Protein AF-A0A424Z0J9-F1 (afdb_monomer)

InterPro domains:
  IPR026428 VPXXXP-CTERM protein-sorting domain [PF26597] (52-76)

Radius of gyration: 27.87 Å; Cα contacts (8 Å, |Δi|>4): 55; chains: 1; bounding box: 55×18×76 Å

Secondary structure (DSSP, 8-state):
--PPPTT---------PPPBEEEEEEEEEEEEETTEEEEEEEEEEEEE--------HHHHHHHHHHHHHHHHHH--

Organism: NCBI:txid768733

Mean predicted aligned error: 10.68 Å

Structure (mmCIF, N/CA/C/O backbone):
data_AF-A0A424Z0J9-F1
#
_entry.id   AF-A0A424Z0J9-F1
#
loop_
_atom_site.group_PDB
_atom_site.id
_atom_site.type_symbol
_atom_site.label_atom_id
_atom_site.label_alt_id
_atom_site.label_comp_id
_atom_site.label_asym_id
_atom_site.label_entity_id
_atom_site.label_seq_id
_atom_site.pdbx_PDB_ins_code
_atom_site.Cartn_x
_atom_site.Cartn_y
_atom_site.Cartn_z
_atom_site.occupancy
_atom_site.B_iso_or_equiv
_atom_site.auth_seq_id
_atom_site.auth_comp_id
_atom_site.auth_asym_id
_atom_site.auth_atom_id
_atom_site.pdbx_PDB_model_num
ATOM 1 N N . ILE A 1 1 ? -16.644 2.480 7.983 1.00 76.75 1 ILE A N 1
ATOM 2 C CA . ILE A 1 1 ? -16.894 1.212 8.716 1.00 76.75 1 ILE A CA 1
ATOM 3 C C . ILE A 1 1 ? -17.844 1.545 9.866 1.00 76.75 1 ILE A C 1
ATOM 5 O O . ILE A 1 1 ? -17.762 2.663 10.359 1.00 76.75 1 ILE A O 1
ATOM 9 N N . GLY A 1 2 ? -18.792 0.668 10.210 1.00 84.38 2 GLY A N 1
ATOM 10 C CA . GLY A 1 2 ? -19.736 0.879 11.322 1.00 84.38 2 GLY A CA 1
ATOM 11 C C . GLY A 1 2 ? -19.293 0.197 12.623 1.00 84.38 2 GLY A C 1
ATOM 12 O O . GLY A 1 2 ? -18.156 -0.255 12.726 1.00 84.38 2 GLY A O 1
ATOM 13 N N . ASN A 1 3 ? -20.205 0.082 13.594 1.00 91.75 3 ASN A N 1
ATOM 14 C CA . ASN A 1 3 ? -19.946 -0.617 14.857 1.00 91.75 3 ASN A CA 1
ATOM 15 C C . ASN A 1 3 ? -19.679 -2.111 14.630 1.00 91.75 3 ASN A C 1
ATOM 17 O O . ASN A 1 3 ? -20.452 -2.790 13.952 1.00 91.75 3 ASN A O 1
ATOM 21 N N . LEU A 1 4 ? -18.621 -2.625 15.254 1.00 93.12 4 LEU A N 1
ATOM 22 C CA . LEU A 1 4 ? -18.289 -4.046 15.271 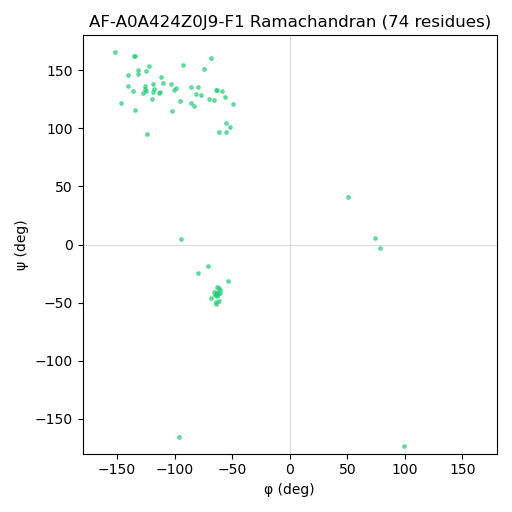1.00 93.12 4 LEU A CA 1
ATOM 23 C C . LEU A 1 4 ? -18.665 -4.649 16.626 1.00 93.12 4 LEU A C 1
ATOM 25 O O . LEU A 1 4 ? -18.445 -4.043 17.673 1.00 93.12 4 LEU A O 1
ATOM 29 N N . ALA A 1 5 ? -19.244 -5.850 16.607 1.00 93.69 5 ALA A N 1
ATOM 30 C CA . ALA A 1 5 ? -19.454 -6.625 17.826 1.00 93.69 5 ALA A CA 1
ATOM 31 C C . ALA A 1 5 ? -18.107 -7.094 18.406 1.00 93.69 5 ALA A C 1
ATOM 33 O O . ALA A 1 5 ? -17.102 -7.164 17.697 1.00 93.69 5 ALA A O 1
ATOM 34 N N . SER A 1 6 ? -18.085 -7.459 19.690 1.00 91.38 6 SER A N 1
ATOM 35 C CA . SER A 1 6 ? -16.875 -7.996 20.324 1.00 91.38 6 SER A CA 1
ATOM 36 C C . SER A 1 6 ? -16.361 -9.229 19.568 1.00 91.38 6 SER A C 1
ATOM 38 O O . SER A 1 6 ? -17.121 -10.161 19.306 1.00 91.38 6 SER A O 1
ATOM 40 N N . GLY A 1 7 ? -15.080 -9.208 19.187 1.00 93.31 7 GLY A N 1
ATOM 41 C CA . GLY A 1 7 ? -14.422 -10.275 18.424 1.00 93.31 7 GLY A CA 1
ATOM 42 C C . GLY A 1 7 ? -14.714 -10.290 16.917 1.00 93.31 7 GLY A C 1
ATOM 43 O O . GLY A 1 7 ? -14.139 -11.115 16.211 1.00 93.31 7 GLY A O 1
ATOM 44 N N . ALA A 1 8 ? -15.574 -9.404 16.406 1.00 95.00 8 ALA A N 1
ATOM 45 C CA . ALA A 1 8 ? -15.823 -9.295 14.972 1.00 95.00 8 ALA A CA 1
ATOM 46 C C . ALA A 1 8 ? -14.659 -8.602 14.248 1.00 95.00 8 ALA A C 1
ATOM 48 O O . ALA A 1 8 ? -13.986 -7.734 14.804 1.00 95.00 8 ALA A O 1
ATOM 49 N N . THR A 1 9 ? -14.461 -8.957 12.981 1.00 94.06 9 THR A N 1
ATOM 50 C CA . THR A 1 9 ? -13.442 -8.368 12.108 1.00 94.06 9 THR A CA 1
ATOM 51 C C . THR A 1 9 ? -14.081 -7.760 10.864 1.00 94.06 9 THR A C 1
ATOM 53 O O . THR A 1 9 ? -15.166 -8.159 10.436 1.00 94.06 9 THR A O 1
ATOM 56 N N . TYR A 1 10 ? -13.408 -6.768 10.286 1.00 93.12 10 TYR A N 1
ATOM 57 C CA . TYR A 1 10 ? -13.801 -6.141 9.031 1.00 93.12 10 TYR A CA 1
ATOM 58 C C . TYR A 1 10 ? -12.551 -5.857 8.203 1.00 93.12 10 TYR A C 1
ATOM 60 O O . TYR A 1 10 ? -11.562 -5.360 8.736 1.00 93.12 10 TYR A O 1
ATOM 68 N N . THR A 1 11 ? -12.602 -6.151 6.907 1.00 93.31 11 THR A N 1
ATOM 69 C CA . THR A 1 11 ? -11.486 -5.931 5.981 1.00 93.31 11 THR A CA 1
ATOM 70 C C . THR A 1 11 ? -11.857 -4.843 4.982 1.00 93.31 11 THR A C 1
ATOM 72 O O . THR A 1 11 ? -12.928 -4.886 4.378 1.00 93.31 11 THR A O 1
ATOM 75 N N . VAL A 1 12 ? -10.962 -3.871 4.804 1.00 90.69 12 VAL A N 1
ATOM 76 C CA . VAL A 1 12 ? -11.024 -2.865 3.736 1.00 90.69 12 VAL A CA 1
ATOM 77 C C . VAL A 1 12 ? -9.894 -3.151 2.757 1.00 90.69 12 VAL A C 1
ATOM 79 O O . VAL A 1 12 ? -8.784 -3.477 3.169 1.00 90.69 12 VAL A O 1
ATOM 82 N N . THR A 1 13 ? -10.176 -3.026 1.466 1.00 91.06 13 THR A N 1
ATOM 83 C CA . THR A 1 13 ? -9.172 -3.117 0.405 1.00 91.06 13 THR A CA 1
ATOM 84 C C . THR A 1 13 ? -9.260 -1.862 -0.441 1.00 91.06 13 THR A C 1
ATOM 86 O O . THR A 1 13 ? -10.359 -1.457 -0.816 1.00 91.06 13 THR A O 1
ATOM 89 N N . ASP A 1 14 ? -8.105 -1.275 -0.732 1.00 87.50 14 ASP A N 1
ATOM 90 C CA . ASP A 1 14 ? -7.957 -0.139 -1.631 1.00 87.50 14 ASP A CA 1
ATOM 91 C C . ASP A 1 14 ? -6.818 -0.420 -2.617 1.00 87.50 14 ASP A C 1
ATOM 93 O O . ASP A 1 14 ? -5.886 -1.169 -2.309 1.00 87.50 14 ASP A O 1
ATOM 97 N N . THR A 1 15 ? -6.915 0.132 -3.821 1.00 86.81 15 THR A N 1
ATOM 98 C CA . THR A 1 15 ? -5.943 -0.082 -4.898 1.00 86.81 15 THR A CA 1
ATOM 99 C C . THR A 1 15 ? -5.636 1.235 -5.580 1.00 86.81 15 THR A C 1
ATOM 101 O O . THR A 1 15 ? -6.559 1.930 -5.999 1.00 86.81 15 THR A O 1
ATOM 104 N N . ASP A 1 16 ? -4.352 1.522 -5.780 1.00 83.19 16 ASP A N 1
ATOM 105 C CA . ASP A 1 16 ? -3.895 2.719 -6.483 1.00 83.19 16 ASP A CA 1
ATOM 106 C C . ASP A 1 16 ? -2.771 2.381 -7.480 1.00 83.19 16 ASP A C 1
ATOM 108 O O . ASP A 1 16 ? -2.148 1.316 -7.416 1.00 83.19 16 ASP A O 1
ATOM 112 N N . THR A 1 17 ? -2.521 3.279 -8.431 1.00 86.12 17 THR A N 1
ATOM 113 C CA . THR A 1 17 ? -1.438 3.141 -9.409 1.00 86.12 17 THR A CA 1
ATOM 114 C C . THR A 1 17 ? -0.102 3.493 -8.762 1.00 86.12 17 THR A C 1
ATOM 116 O O . THR A 1 17 ? 0.063 4.572 -8.199 1.00 86.12 17 THR A O 1
ATOM 119 N N . ALA A 1 18 ? 0.888 2.607 -8.891 1.00 86.12 18 ALA A N 1
ATOM 120 C CA . ALA A 1 18 ? 2.238 2.870 -8.405 1.00 86.12 18 ALA A CA 1
ATOM 121 C C . ALA A 1 18 ? 2.842 4.122 -9.063 1.00 86.12 18 ALA A C 1
ATOM 123 O O . ALA A 1 18 ? 2.836 4.261 -10.289 1.00 86.12 18 ALA A O 1
ATOM 124 N N . ILE A 1 19 ? 3.414 5.009 -8.250 1.00 89.44 19 IL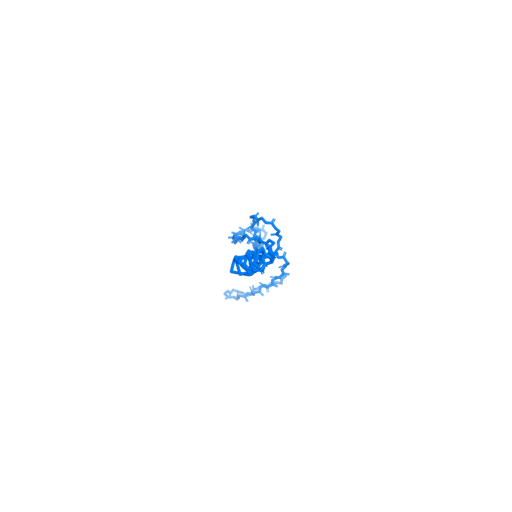E A N 1
ATOM 125 C CA . ILE A 1 19 ? 4.137 6.190 -8.729 1.00 89.44 19 ILE A CA 1
ATOM 126 C C . ILE A 1 19 ? 5.631 5.894 -8.874 1.00 89.44 19 ILE A C 1
ATOM 128 O O . ILE A 1 19 ? 6.174 5.010 -8.213 1.00 89.44 19 ILE A O 1
ATOM 132 N N . LEU A 1 20 ? 6.311 6.638 -9.749 1.00 92.25 20 LEU A N 1
ATOM 133 C CA . LEU A 1 20 ? 7.752 6.489 -9.954 1.00 92.25 20 LEU A CA 1
ATOM 134 C C . LEU A 1 20 ? 8.527 6.838 -8.673 1.00 92.25 20 LEU A C 1
ATOM 136 O O . LEU A 1 20 ? 8.319 7.904 -8.097 1.00 92.25 20 LEU A O 1
ATOM 140 N N . GLY A 1 21 ? 9.483 5.987 -8.298 1.00 93.00 21 GLY A N 1
ATOM 141 C CA . GLY A 1 21 ? 10.324 6.176 -7.115 1.00 93.00 21 GLY A CA 1
ATOM 142 C C . GLY A 1 21 ? 9.867 5.365 -5.902 1.00 93.00 21 GLY A C 1
ATOM 143 O O . GLY A 1 21 ? 8.985 4.514 -6.003 1.00 93.00 21 GLY A O 1
ATOM 144 N N . GLN A 1 22 ? 10.520 5.59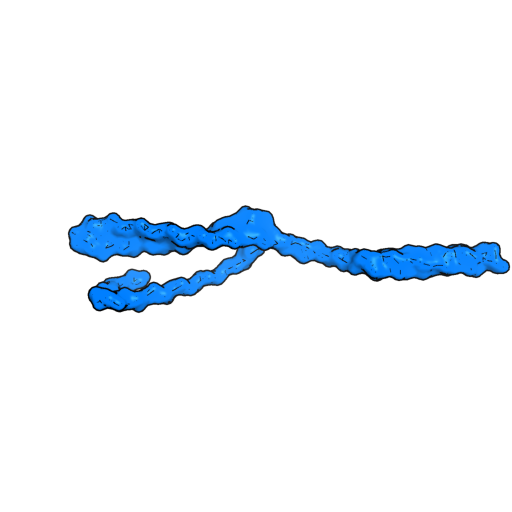7 -4.758 1.00 93.94 22 GLN A N 1
ATOM 145 C CA . GLN A 1 22 ? 10.180 4.955 -3.484 1.00 93.94 22 GLN A CA 1
ATOM 146 C C . GLN A 1 22 ? 8.981 5.648 -2.838 1.00 93.94 22 GLN A C 1
ATOM 148 O O . GLN A 1 22 ? 8.947 6.875 -2.758 1.00 93.94 22 GLN A O 1
ATOM 153 N N . TYR A 1 23 ? 8.034 4.863 -2.334 1.00 93.38 23 TYR A N 1
ATOM 154 C CA . TYR A 1 23 ? 6.894 5.366 -1.571 1.00 93.38 23 TYR A CA 1
ATOM 155 C C . TYR A 1 23 ? 6.394 4.316 -0.570 1.00 93.38 23 TYR A C 1
ATOM 157 O O . TYR A 1 23 ? 6.767 3.141 -0.634 1.00 93.38 23 TYR A O 1
ATOM 165 N N . ALA A 1 24 ? 5.565 4.753 0.376 1.00 92.69 24 ALA A N 1
ATOM 166 C CA . ALA A 1 24 ? 4.875 3.879 1.314 1.00 92.69 24 ALA A CA 1
ATOM 167 C C . ALA A 1 24 ? 3.361 4.009 1.123 1.00 92.69 24 ALA A C 1
ATOM 169 O O . ALA A 1 24 ? 2.843 5.122 1.056 1.00 92.69 24 ALA A O 1
ATOM 170 N N . ASN A 1 25 ? 2.668 2.877 1.066 1.00 91.88 25 ASN A N 1
ATOM 171 C CA . ASN A 1 25 ? 1.222 2.815 1.222 1.00 91.88 25 ASN A CA 1
ATOM 172 C C . ASN A 1 25 ? 0.928 2.722 2.715 1.00 91.88 25 ASN A C 1
ATOM 174 O O . ASN A 1 25 ? 1.413 1.800 3.368 1.00 91.88 25 ASN A O 1
ATOM 178 N N . MET A 1 26 ? 0.167 3.676 3.246 1.00 91.94 26 MET A N 1
ATOM 179 C CA . MET A 1 26 ? -0.151 3.726 4.669 1.00 91.94 26 MET A CA 1
ATOM 180 C C . MET A 1 26 ? -1.567 3.213 4.920 1.00 91.94 26 MET A C 1
ATOM 182 O O . MET A 1 26 ? -2.537 3.845 4.497 1.00 91.94 26 MET A O 1
ATOM 186 N N . GLY A 1 27 ? -1.689 2.088 5.623 1.00 92.69 27 GLY A N 1
ATOM 187 C CA . GLY A 1 27 ? -2.955 1.656 6.201 1.00 92.69 27 GLY A CA 1
ATOM 188 C C . GLY A 1 27 ? -3.180 2.361 7.534 1.00 92.69 27 GLY A C 1
ATOM 189 O O . GLY A 1 27 ? -2.387 2.183 8.444 1.00 92.69 27 GLY A O 1
ATOM 190 N N . ASN A 1 28 ? -4.254 3.141 7.661 1.00 94.25 28 ASN A N 1
ATOM 191 C CA . ASN A 1 28 ? -4.6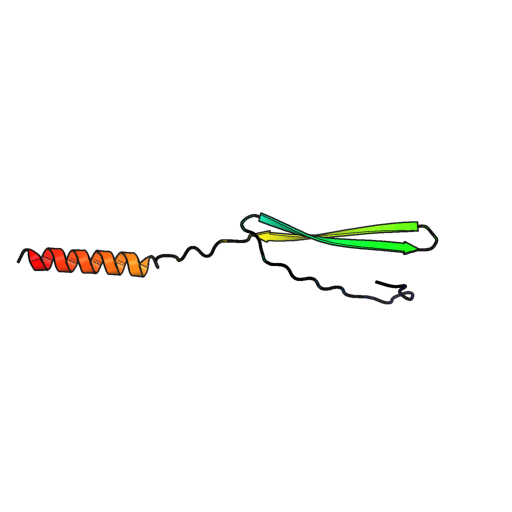05 3.820 8.911 1.00 94.25 28 ASN A CA 1
ATOM 192 C C . ASN A 1 28 ? -5.964 3.339 9.409 1.00 94.25 28 ASN A C 1
ATOM 194 O O . ASN A 1 28 ? -6.942 3.346 8.652 1.00 94.25 28 ASN A O 1
ATOM 198 N N . VAL A 1 29 ? -6.050 2.979 10.689 1.00 95.00 29 VAL A N 1
ATOM 199 C CA . VAL A 1 29 ? -7.319 2.647 11.341 1.00 95.00 29 VAL A CA 1
ATOM 200 C C . VAL A 1 29 ? -7.520 3.487 12.594 1.00 95.00 29 VAL A C 1
ATOM 202 O O . VAL A 1 29 ? -6.618 3.657 13.409 1.00 95.00 29 VAL A O 1
ATOM 205 N N . THR A 1 30 ? -8.743 3.989 12.756 1.00 95.19 30 THR A N 1
ATOM 206 C CA . THR A 1 30 ? -9.190 4.692 13.960 1.00 95.19 30 THR A CA 1
ATOM 207 C C . THR A 1 30 ? -10.355 3.924 14.561 1.00 95.19 30 THR A C 1
ATOM 209 O O . THR A 1 30 ? -11.351 3.668 13.880 1.00 95.19 30 THR A O 1
ATOM 212 N N . GLY A 1 31 ? -10.233 3.559 15.834 1.00 94.88 31 GLY A N 1
ATOM 213 C CA . GLY A 1 31 ? -11.286 2.931 16.622 1.00 94.88 31 GLY A CA 1
ATOM 214 C C . GLY A 1 31 ? -11.779 3.865 17.719 1.00 94.88 31 GLY A C 1
ATOM 215 O O . GLY A 1 31 ? -10.989 4.588 18.321 1.00 94.88 31 GLY A O 1
ATOM 216 N N . GLU A 1 32 ? -13.078 3.824 18.002 1.00 95.56 32 GLU A N 1
ATOM 217 C CA . GLU A 1 32 ? -13.687 4.542 19.120 1.00 95.56 32 GLU A CA 1
ATOM 218 C C . GLU A 1 32 ? -14.464 3.559 20.003 1.00 95.56 32 GLU A C 1
ATOM 220 O O . GLU A 1 32 ? -15.254 2.751 19.508 1.00 95.56 32 GLU A O 1
ATOM 225 N N . TYR A 1 33 ? -14.251 3.627 21.316 1.00 93.69 33 TYR A N 1
ATOM 226 C CA . TYR A 1 33 ? -15.007 2.854 22.294 1.00 93.69 33 TYR A CA 1
ATOM 227 C C . TYR A 1 33 ? -15.178 3.639 23.597 1.00 93.69 33 TYR A C 1
ATOM 229 O O . TYR A 1 33 ? -14.197 4.019 24.231 1.00 93.69 33 TYR A O 1
ATOM 237 N N . ASN A 1 34 ? -16.428 3.870 24.017 1.00 95.12 34 ASN A N 1
ATOM 238 C CA . ASN A 1 34 ? -16.771 4.623 25.234 1.00 95.12 34 ASN A CA 1
ATOM 239 C C . ASN A 1 34 ? -16.067 5.993 25.336 1.00 95.12 34 ASN A C 1
ATOM 241 O O . ASN A 1 34 ? -15.597 6.378 26.406 1.00 95.12 34 ASN A O 1
ATOM 245 N N . GLY A 1 35 ? -15.972 6.718 24.216 1.00 95.56 35 GLY A N 1
ATOM 246 C CA . GLY A 1 35 ? -15.293 8.016 24.145 1.00 95.56 35 GLY A CA 1
ATOM 247 C C . GLY A 1 35 ? -13.761 7.943 24.181 1.00 95.56 35 GLY A C 1
ATOM 248 O O . GLY A 1 35 ? -13.109 8.983 24.235 1.00 95.56 35 GLY A O 1
ATOM 249 N N . ILE A 1 36 ? -13.177 6.742 24.154 1.00 97.44 36 ILE A N 1
ATOM 250 C CA . ILE A 1 36 ? -11.739 6.530 23.984 1.00 97.44 36 ILE A CA 1
ATOM 251 C C . ILE A 1 36 ? -11.469 6.276 22.507 1.00 97.44 36 ILE A C 1
ATOM 253 O O . ILE A 1 36 ? -12.010 5.333 21.929 1.00 97.44 36 ILE A O 1
ATOM 257 N N . THR A 1 37 ? -10.591 7.086 21.927 1.00 97.69 37 THR A N 1
ATOM 258 C CA . THR A 1 37 ? -10.114 6.913 20.556 1.00 97.69 37 THR A CA 1
ATOM 259 C C . THR A 1 37 ? -8.737 6.265 20.565 1.00 97.69 37 THR A C 1
ATOM 261 O O . THR A 1 37 ? -7.850 6.695 21.303 1.00 97.69 37 THR A O 1
ATOM 264 N N . VAL A 1 38 ? -8.552 5.251 19.727 1.00 96.44 38 VAL A N 1
ATOM 265 C CA . VAL A 1 38 ? -7.260 4.612 19.462 1.00 96.44 38 VAL A CA 1
ATOM 266 C C . VAL A 1 38 ? -6.980 4.628 17.967 1.00 96.44 38 VAL A C 1
ATOM 268 O O . VAL A 1 38 ? -7.905 4.591 17.154 1.00 96.44 38 VAL A O 1
ATOM 271 N N . THR A 1 39 ? -5.706 4.687 17.607 1.00 97.25 39 THR A N 1
ATOM 272 C CA . THR A 1 39 ? -5.243 4.709 16.218 1.00 97.25 39 THR A CA 1
ATOM 273 C C . THR A 1 39 ? -4.127 3.698 16.031 1.00 97.25 39 THR A C 1
ATOM 275 O O . THR A 1 39 ? -3.335 3.498 16.952 1.00 97.25 39 THR A O 1
ATOM 278 N N . ASP A 1 40 ? -4.058 3.105 14.847 1.00 97.25 40 ASP A N 1
ATOM 279 C CA 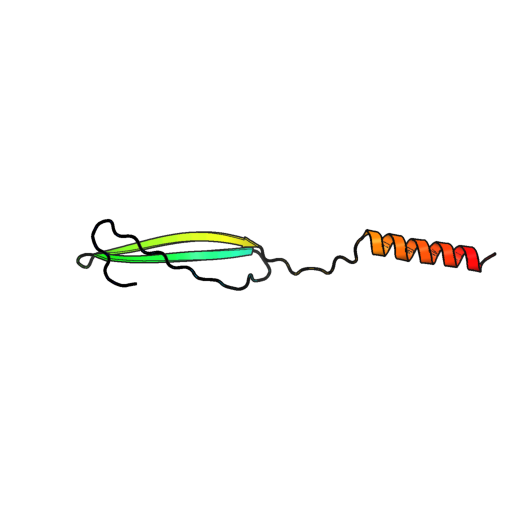. ASP A 1 40 ? -2.969 2.220 14.442 1.00 97.25 40 ASP A CA 1
ATOM 280 C C . ASP A 1 40 ? -2.605 2.465 12.971 1.00 97.25 40 ASP A C 1
ATOM 282 O O . ASP A 1 40 ? -3.479 2.801 12.159 1.00 97.25 40 ASP A O 1
ATOM 286 N N . GLU A 1 41 ? -1.317 2.330 12.658 1.00 96.38 41 GLU A N 1
ATOM 287 C CA . GLU A 1 41 ? -0.732 2.601 11.341 1.00 96.38 41 GLU A CA 1
ATOM 288 C C . GLU A 1 41 ? 0.074 1.381 10.866 1.00 96.38 41 GLU A C 1
ATOM 290 O O . GLU A 1 41 ? 0.934 0.877 11.588 1.00 96.38 41 GLU A O 1
ATOM 295 N N . ASP A 1 42 ? -0.167 0.932 9.634 1.00 94.75 42 ASP A N 1
ATOM 296 C CA . ASP A 1 42 ? 0.519 -0.199 8.999 1.00 94.75 42 ASP A CA 1
ATOM 297 C C . ASP A 1 42 ? 1.150 0.236 7.657 1.00 94.75 42 ASP A C 1
ATOM 299 O O . ASP A 1 42 ? 0.462 0.297 6.627 1.00 94.75 42 ASP A O 1
ATOM 303 N N . PRO A 1 43 ? 2.447 0.612 7.643 1.00 92.81 43 PRO A N 1
ATOM 304 C CA . PRO A 1 43 ? 3.142 1.034 6.434 1.00 92.81 43 PRO A CA 1
ATOM 305 C C . PRO A 1 43 ? 3.638 -0.152 5.594 1.00 92.81 43 PRO A C 1
ATOM 307 O O . PRO A 1 43 ? 4.405 -0.997 6.051 1.00 92.81 43 PRO A O 1
ATOM 310 N N . SER A 1 44 ? 3.320 -0.139 4.300 1.00 91.44 44 SER A N 1
ATOM 311 C CA . SER A 1 44 ? 3.896 -1.045 3.296 1.00 91.44 44 SER A CA 1
ATOM 312 C C . SER A 1 44 ? 4.760 -0.279 2.293 1.00 91.44 44 SER A C 1
ATOM 314 O O . SER A 1 44 ? 4.317 0.713 1.720 1.00 91.44 44 SER A O 1
ATOM 316 N N . HIS A 1 45 ? 5.989 -0.733 2.038 1.00 90.81 45 HIS A N 1
ATOM 317 C CA . HIS A 1 45 ? 6.953 -0.025 1.183 1.00 90.81 45 HIS A CA 1
ATOM 318 C C . HIS A 1 45 ? 7.016 -0.579 -0.245 1.00 90.81 45 HIS A C 1
ATOM 320 O O . HIS A 1 45 ? 7.145 -1.786 -0.445 1.00 90.81 45 HIS A O 1
ATOM 326 N N . TYR A 1 46 ? 7.015 0.316 -1.237 1.00 90.19 46 TYR A N 1
ATOM 327 C CA . TYR A 1 46 ? 7.066 -0.015 -2.662 1.00 90.19 46 TYR A CA 1
ATOM 328 C C . TYR A 1 46 ? 8.070 0.865 -3.418 1.00 90.19 46 TYR A C 1
ATOM 330 O O . TYR A 1 46 ? 8.5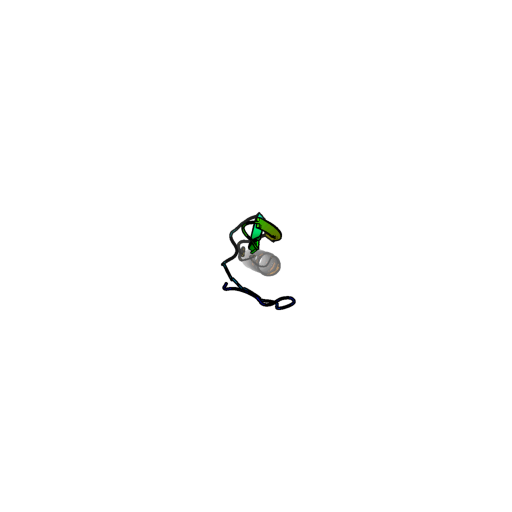03 1.921 -2.955 1.00 90.19 46 TYR A O 1
ATOM 338 N N . SER A 1 47 ? 8.467 0.412 -4.608 1.00 90.88 47 SER A N 1
ATOM 339 C CA . SER A 1 47 ? 9.259 1.197 -5.558 1.00 90.88 47 SER A CA 1
ATOM 340 C C . SER A 1 47 ? 8.672 1.051 -6.953 1.00 90.88 47 SER A C 1
ATOM 342 O O . SER A 1 47 ? 8.662 -0.047 -7.508 1.00 90.88 47 SER A O 1
ATOM 344 N N . GLY A 1 48 ? 8.177 2.151 -7.515 1.00 90.19 48 GLY A N 1
ATOM 345 C CA . GLY A 1 48 ? 7.720 2.183 -8.896 1.00 90.19 48 GLY A CA 1
ATOM 346 C C . GLY A 1 48 ? 8.878 2.470 -9.843 1.00 90.19 48 GLY A C 1
ATOM 347 O O . GLY A 1 48 ? 9.681 3.377 -9.610 1.00 90.19 48 GLY A O 1
ATOM 348 N N . TYR A 1 49 ? 8.939 1.721 -10.940 1.00 84.31 49 TYR A N 1
ATOM 349 C CA . TYR A 1 49 ? 9.907 1.922 -12.012 1.00 84.31 49 TYR A CA 1
ATOM 350 C C . TYR A 1 49 ? 9.160 2.241 -13.297 1.00 84.31 49 TYR A C 1
ATOM 352 O O . TYR A 1 49 ? 8.143 1.626 -13.609 1.00 84.31 49 TYR A O 1
ATOM 360 N N . LYS A 1 50 ? 9.670 3.209 -14.061 1.00 82.44 50 LYS A N 1
ATOM 361 C CA . LYS A 1 50 ? 9.245 3.357 -15.447 1.00 82.44 50 LYS A 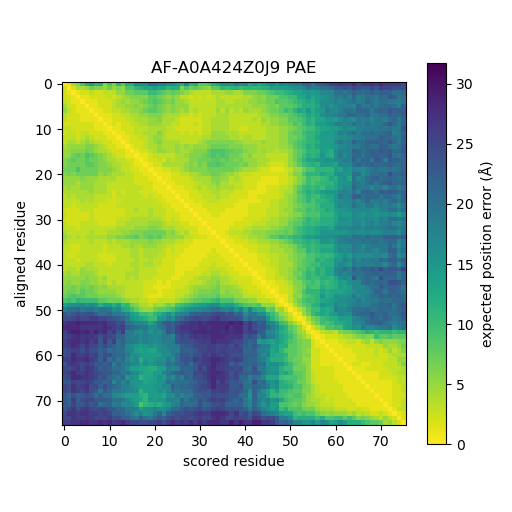CA 1
ATOM 362 C C . LYS A 1 50 ? 9.825 2.165 -16.181 1.00 82.44 50 LYS A C 1
ATOM 364 O O . LYS A 1 50 ? 11.044 1.990 -16.144 1.00 82.44 50 LYS A O 1
ATOM 369 N N . ASP A 1 51 ? 8.974 1.404 -16.855 1.00 72.81 51 ASP A N 1
ATOM 370 C CA . ASP A 1 51 ? 9.431 0.479 -17.878 1.00 72.81 51 ASP A CA 1
ATOM 371 C C . ASP A 1 51 ? 10.233 1.298 -18.887 1.00 72.81 51 ASP A C 1
ATOM 373 O O . ASP A 1 51 ? 9.701 2.009 -19.744 1.00 72.81 51 ASP A O 1
ATOM 377 N N . VAL A 1 52 ? 11.553 1.284 -18.728 1.00 66.62 52 VAL A N 1
ATOM 378 C CA . VAL A 1 52 ? 12.435 1.656 -19.813 1.00 66.62 52 VAL A CA 1
ATOM 379 C C . VAL A 1 52 ? 12.208 0.565 -20.847 1.00 66.62 52 VAL A C 1
ATOM 381 O O . VAL A 1 52 ? 12.354 -0.610 -20.504 1.00 66.62 52 VAL A O 1
ATOM 384 N N . PRO A 1 53 ? 11.832 0.901 -22.094 1.00 63.25 53 PRO A N 1
ATOM 385 C CA . PRO A 1 53 ? 11.978 -0.053 -23.165 1.00 63.25 53 PRO A CA 1
ATOM 386 C C . PRO A 1 53 ? 13.473 -0.299 -23.215 1.00 63.25 53 PRO A C 1
ATOM 388 O O . PRO A 1 53 ? 14.236 0.511 -23.744 1.00 63.25 53 PRO A O 1
ATOM 391 N N . THR A 1 54 ? 13.913 -1.366 -22.562 1.00 58.59 54 THR A N 1
ATOM 392 C CA . THR A 1 54 ? 15.245 -1.889 -22.730 1.00 58.59 54 THR A CA 1
ATOM 393 C C . THR A 1 54 ? 15.300 -2.119 -24.227 1.00 58.59 54 THR A C 1
ATOM 395 O O . THR A 1 54 ? 14.642 -3.028 -24.736 1.00 58.59 54 THR A O 1
ATOM 398 N N . ALA A 1 55 ? 16.001 -1.255 -24.969 1.00 60.78 55 ALA A N 1
ATOM 399 C CA . ALA A 1 55 ? 16.538 -1.663 -26.249 1.00 60.78 55 ALA A CA 1
ATOM 400 C C . ALA A 1 55 ? 17.287 -2.932 -25.882 1.00 60.78 55 ALA A C 1
ATOM 402 O O . ALA A 1 55 ? 18.285 -2.852 -25.164 1.00 60.78 55 ALA A O 1
ATOM 403 N N . SER A 1 56 ? 16.668 -4.084 -26.167 1.00 75.06 56 SER A N 1
ATOM 404 C CA . SER A 1 56 ? 17.138 -5.362 -25.656 1.00 75.06 56 SER A CA 1
ATOM 405 C C . SER A 1 56 ? 18.631 -5.380 -25.960 1.00 75.06 56 SER A C 1
ATOM 407 O O . SER A 1 56 ? 18.982 -5.154 -27.123 1.00 75.06 56 SER A O 1
ATOM 409 N N . PRO A 1 57 ? 19.518 -5.510 -24.954 1.00 71.00 57 PRO A N 1
ATOM 410 C CA . PRO A 1 57 ? 20.950 -5.347 -25.187 1.00 71.00 57 PRO A CA 1
ATOM 411 C C . PRO A 1 57 ? 21.421 -6.255 -26.329 1.00 71.00 57 PRO A C 1
ATOM 413 O O . PRO A 1 57 ? 22.260 -5.873 -27.138 1.00 71.00 57 PRO A O 1
ATOM 416 N N . ILE A 1 58 ? 20.767 -7.413 -26.463 1.00 76.25 58 ILE A N 1
ATOM 417 C CA . ILE A 1 58 ? 20.917 -8.356 -27.569 1.00 76.25 58 ILE A CA 1
ATOM 418 C C . ILE A 1 58 ? 20.520 -7.726 -28.909 1.00 76.25 58 ILE A C 1
ATOM 420 O O . ILE A 1 58 ? 21.282 -7.816 -29.860 1.00 76.25 58 ILE A O 1
ATOM 424 N N . LEU A 1 59 ? 19.365 -7.066 -29.012 1.00 79.38 59 LEU A N 1
ATOM 425 C CA . LEU A 1 59 ? 18.919 -6.408 -30.246 1.00 79.38 59 LEU A CA 1
ATOM 426 C C . LEU A 1 59 ? 19.887 -5.303 -30.695 1.00 79.38 59 LEU A C 1
ATOM 428 O O . LEU A 1 59 ? 20.148 -5.165 -31.888 1.00 79.38 59 LEU A O 1
ATOM 432 N N . LEU A 1 60 ? 20.456 -4.555 -29.744 1.00 81.31 60 LEU A N 1
ATOM 433 C CA . LEU A 1 60 ? 21.444 -3.514 -30.027 1.00 81.31 60 LEU A CA 1
ATOM 434 C C . LEU A 1 60 ? 22.761 -4.120 -30.534 1.00 81.31 60 LEU A C 1
ATOM 436 O O . LEU A 1 60 ? 23.280 -3.684 -31.561 1.00 81.31 60 LEU A O 1
ATOM 440 N N . VAL A 1 61 ? 23.269 -5.166 -29.875 1.00 86.88 61 VAL A N 1
ATOM 441 C CA . VAL A 1 61 ? 24.487 -5.880 -30.302 1.00 86.88 61 VAL A CA 1
ATOM 442 C C . VAL A 1 61 ? 24.290 -6.560 -31.661 1.00 86.88 61 VAL A C 1
ATOM 444 O O . VAL A 1 61 ? 25.152 -6.452 -32.530 1.00 86.88 61 VAL A O 1
ATOM 447 N N . MET A 1 62 ? 23.142 -7.203 -31.885 1.00 88.12 62 MET A N 1
ATOM 448 C CA . MET A 1 62 ? 22.805 -7.850 -33.158 1.00 88.12 62 MET A CA 1
ATOM 449 C C . MET A 1 62 ? 22.646 -6.831 -34.291 1.00 88.12 62 MET A C 1
ATOM 451 O O . MET A 1 62 ? 23.122 -7.069 -35.402 1.00 88.12 62 MET A O 1
ATOM 455 N N . GLY A 1 63 ? 22.018 -5.683 -34.019 1.00 90.56 63 GLY A N 1
ATOM 456 C CA . GLY A 1 63 ? 21.859 -4.597 -34.984 1.00 90.56 63 GLY A CA 1
ATOM 457 C C . GLY A 1 63 ? 23.200 -3.987 -35.394 1.00 90.56 63 GLY A C 1
ATOM 458 O O . GLY A 1 63 ? 23.508 -3.928 -36.585 1.00 90.56 63 GLY A O 1
ATOM 459 N N . LEU A 1 64 ? 24.031 -3.601 -34.418 1.00 91.75 64 LEU A N 1
ATOM 460 C CA . LEU A 1 64 ? 25.370 -3.056 -34.673 1.00 91.75 64 LEU A CA 1
ATOM 461 C C . LEU A 1 64 ? 26.289 -4.076 -35.355 1.00 91.75 64 LEU A C 1
ATOM 463 O O . LEU A 1 64 ? 27.002 -3.722 -36.290 1.00 91.75 64 LEU A O 1
ATOM 467 N N . GLY A 1 65 ? 26.239 -5.344 -34.938 1.00 92.62 65 GLY A N 1
ATOM 468 C CA . GLY A 1 65 ? 26.995 -6.426 -35.569 1.00 92.62 65 GLY A CA 1
ATOM 469 C C . GLY A 1 65 ? 26.592 -6.647 -37.028 1.00 92.62 65 GLY A C 1
ATOM 470 O O . GLY A 1 65 ? 27.454 -6.773 -37.894 1.00 92.62 65 GLY A O 1
ATOM 471 N N . SER A 1 66 ? 25.291 -6.615 -37.329 1.00 92.94 66 SER A N 1
ATOM 472 C CA . SER A 1 66 ? 24.785 -6.737 -38.703 1.00 92.94 66 SER A CA 1
ATOM 473 C C . SER A 1 66 ? 25.220 -5.556 -39.576 1.00 92.94 66 SER A C 1
ATOM 475 O O . SER A 1 66 ? 25.680 -5.760 -40.697 1.00 92.94 66 SER A O 1
ATOM 477 N N . LEU A 1 67 ? 25.144 -4.328 -39.053 1.00 94.25 67 LEU A N 1
ATOM 478 C CA . LEU A 1 67 ? 25.641 -3.118 -39.718 1.00 94.25 67 LEU A CA 1
ATOM 479 C C . LEU A 1 67 ? 27.148 -3.182 -39.989 1.00 94.25 67 LEU A C 1
ATOM 481 O O . LEU A 1 67 ? 27.582 -2.834 -41.084 1.00 94.25 67 LEU A O 1
ATOM 485 N N . LEU A 1 68 ? 27.935 -3.675 -39.031 1.00 93.62 68 LEU A N 1
ATOM 486 C CA . LEU A 1 68 ? 29.376 -3.861 -39.192 1.00 93.62 68 LEU A CA 1
ATOM 487 C C . LEU A 1 68 ? 29.695 -4.896 -40.280 1.00 93.62 68 LEU A C 1
ATOM 489 O O . LEU A 1 68 ? 30.565 -4.663 -41.115 1.00 93.62 68 LEU A O 1
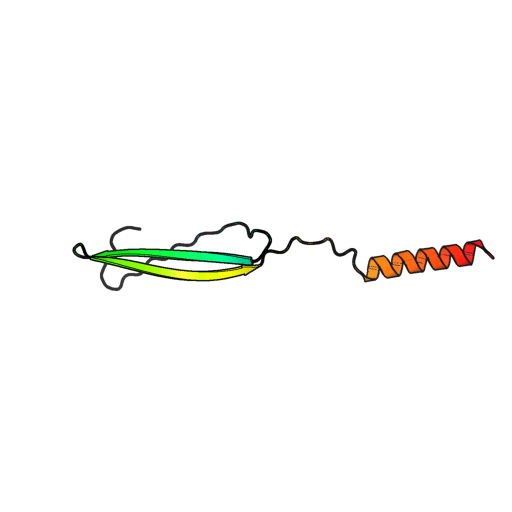ATOM 493 N N . ILE A 1 69 ? 28.964 -6.013 -40.318 1.00 94.38 69 ILE A N 1
ATOM 494 C CA . ILE A 1 69 ? 29.114 -7.029 -41.370 1.00 94.38 69 ILE A CA 1
ATOM 495 C C . ILE A 1 69 ? 28.756 -6.446 -42.743 1.00 94.38 69 ILE A C 1
ATOM 497 O O . ILE A 1 69 ? 29.481 -6.672 -43.710 1.00 94.38 69 ILE A O 1
ATOM 501 N N . LEU A 1 70 ? 27.660 -5.689 -42.843 1.00 94.62 70 LEU A N 1
ATOM 502 C CA . LEU A 1 70 ? 27.261 -5.024 -44.088 1.00 94.62 70 LEU A CA 1
ATOM 503 C C . LEU A 1 70 ? 28.292 -3.983 -44.539 1.00 94.62 70 LEU A C 1
ATOM 505 O O . LEU A 1 70 ? 28.549 -3.867 -45.733 1.00 94.62 70 LEU A O 1
ATOM 509 N N . TYR A 1 71 ? 28.907 -3.267 -43.600 1.00 94.25 71 TYR A N 1
ATOM 510 C CA . TYR A 1 71 ? 29.981 -2.320 -43.882 1.00 94.25 71 TYR A CA 1
ATOM 511 C C . TYR A 1 71 ? 31.226 -3.018 -44.443 1.00 94.25 71 TYR A C 1
ATOM 513 O O . TYR A 1 71 ? 31.708 -2.638 -45.504 1.00 94.25 71 TYR A O 1
ATOM 521 N N . ILE A 1 72 ? 31.693 -4.094 -43.799 1.00 93.94 72 ILE A N 1
ATOM 522 C CA . ILE A 1 72 ? 32.846 -4.874 -44.285 1.00 93.94 72 ILE A CA 1
ATOM 523 C C . ILE A 1 72 ? 32.558 -5.462 -45.674 1.00 93.94 72 ILE A C 1
ATOM 525 O O . ILE A 1 72 ? 33.425 -5.460 -46.540 1.00 93.94 72 ILE A O 1
ATOM 529 N N . ARG A 1 73 ? 31.326 -5.930 -45.910 1.00 92.44 73 ARG A N 1
ATOM 530 C CA . ARG A 1 73 ? 30.890 -6.472 -47.207 1.00 92.44 73 ARG A CA 1
ATOM 531 C C . ARG A 1 73 ? 30.733 -5.430 -48.313 1.00 92.44 73 ARG A C 1
ATOM 533 O O . ARG A 1 73 ?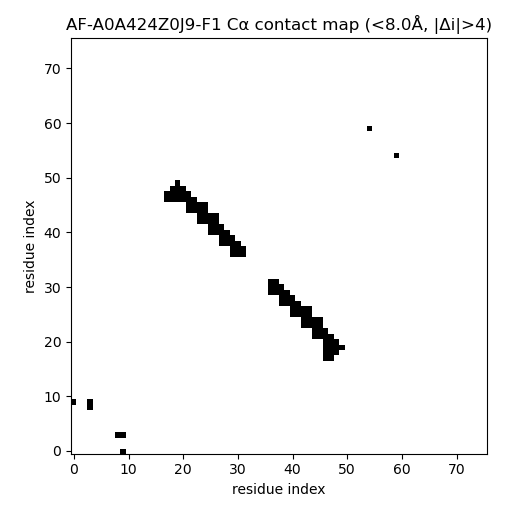 30.662 -5.821 -49.469 1.00 92.44 73 ARG A O 1
ATOM 540 N N . ARG A 1 74 ? 30.627 -4.141 -47.980 1.00 92.12 74 ARG A N 1
ATOM 541 C CA . ARG A 1 74 ? 30.532 -3.046 -48.958 1.00 92.12 74 ARG A CA 1
ATOM 542 C C . ARG A 1 74 ? 31.900 -2.665 -49.540 1.00 92.12 74 ARG A C 1
ATOM 544 O O . ARG A 1 74 ? 31.948 -2.100 -50.625 1.00 92.12 74 ARG A O 1
ATOM 551 N N . GLU A 1 75 ? 32.973 -2.942 -48.804 1.00 78.19 75 GLU A N 1
ATOM 552 C CA . GLU A 1 75 ? 34.359 -2.573 -49.134 1.00 78.19 75 GLU A CA 1
ATOM 553 C C . GLU A 1 75 ? 35.132 -3.699 -49.865 1.00 78.19 75 GLU A C 1
ATOM 555 O O . GLU A 1 75 ? 36.331 -3.559 -50.103 1.00 78.19 75 GLU A O 1
ATOM 560 N N . GLN A 1 76 ? 34.474 -4.817 -50.208 1.00 65.69 76 GLN A N 1
ATOM 561 C CA . GLN A 1 76 ? 35.015 -5.904 -51.046 1.00 65.69 76 GLN A CA 1
ATOM 562 C C . GLN A 1 76 ? 34.351 -5.916 -52.419 1.00 65.69 76 GLN A C 1
ATOM 564 O O . GLN A 1 76 ? 35.064 -6.226 -53.399 1.00 65.69 76 GLN A O 1
#

Sequence (76 aa):
IGNLASGATYTVTDTDTAILGQYANMGNVTGEYNGITVTDEDPSHYSGYKDVPTASPILLVMGLGSLLILYIRREQ

Nearest PDB structures (foldseek):
  8ied-assembly1_A  TM=3.079E-01  e=1.850E+00  Homo sapiens
  8ieq-assembly1_C  TM=2.874E-01  e=1.733E+00  Homo sapiens

Foldseek 3Di:
DDDDDVPDDDDDDDDDDDDAAKDWDKDKDWDDDPNDIDIDIDIDIDHDDDPDVPCPVVVVCVVVVVVVVVVVVVVD

Solvent-accessible surface area (backbone atoms only — not comparable to full-atom values): 5185 Å² total; per-residue (Å²): 137,80,92,71,59,94,91,60,85,85,87,86,85,86,86,79,83,82,56,79,42,80,51,67,53,74,46,76,48,80,46,78,57,98,91,44,76,49,76,52,78,52,78,44,81,50,72,31,73,77,84,67,80,66,71,46,67,64,59,53,51,53,50,53,50,51,50,49,52,53,51,60,63,70,78,110

pLDDT: mean 88.6, std 9.01, range [58.59, 97.69]